Protein AF-A0A7X8RCC7-F1 (afdb_monomer)

Sequence (111 aa):
EMARKLNPVLRGWANYYRLANCRSIFAKLMGWIRRRLRMKQMREWKSYKQLHKALRRRGYKGEFRKISMTRWRNSTNTLANMALPNSWFDEIGLINLGTYKTGTLSFYYER

Foldseek 3Di:
DVLVVVQVVLVVVLVVQQLAPCLVVLQVVQVVVLLVVLLVVLVVCVFVVVLVVLLVVLVDDDDDDGDRSHDSVCSPPPSSCSSRPPVNCVVVPRDRSNPDRGNDDPPPDPD

Solvent-accessible surface area (backbone atoms only — not comparable to full-atom values): 6481 Å² total; per-residue (Å²): 109,70,38,72,65,46,38,61,55,53,51,53,51,48,68,68,52,21,54,42,82,40,52,71,57,30,42,54,48,48,55,52,49,52,37,53,51,44,38,51,54,34,46,74,47,67,41,45,68,49,54,52,50,44,28,43,75,72,68,54,80,84,90,74,85,85,55,68,35,78,51,72,76,44,33,75,30,68,69,42,39,70,50,54,38,74,65,53,43,53,74,63,60,42,74,64,59,58,77,56,82,46,49,54,71,95,77,77,70,86,126

pLDDT: mean 91.73, std 9.89, range [49.72, 97.94]

Radius of gyration: 17.46 Å; Cα contacts (8 Å, |Δi|>4): 100; chains: 1; bounding box: 38×24×59 Å

Nearest PDB structures (foldseek):
  7uin-assembly1_D  TM=8.255E-01  e=9.839E-03  Agathobacter rectalis

Secondary structure (DSSP, 8-state):
-HHHHHHHHHHHHHHHHTTS--HHHHHHHHHHHHHHHHHHHHHHH-SHHHHHHHHHHTT--S------SS-GGGGGSHHHHHHS-HHHHHHTT---GGGS--S--TT----

Mean predicted aligned error: 4.74 Å

Structure (mmCIF, N/CA/C/O backbone):
data_AF-A0A7X8RCC7-F1
#
_entry.id   AF-A0A7X8RCC7-F1
#
loop_
_atom_site.group_PDB
_atom_site.id
_atom_site.type_symbol
_atom_site.label_atom_id
_atom_site.label_alt_id
_atom_sit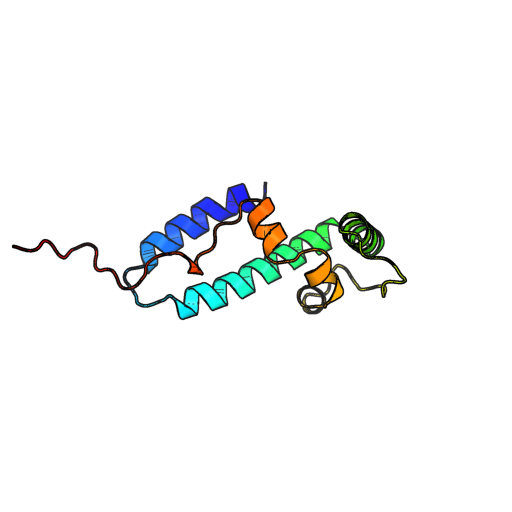e.label_comp_id
_atom_site.label_asym_id
_atom_site.label_entity_id
_atom_site.label_seq_id
_atom_site.pdbx_PDB_ins_code
_atom_site.Cartn_x
_atom_site.Cartn_y
_atom_site.Cartn_z
_atom_site.occupancy
_atom_site.B_iso_or_equiv
_atom_site.auth_seq_id
_atom_site.auth_comp_id
_atom_site.auth_asym_id
_atom_site.auth_atom_id
_atom_site.pdbx_PDB_model_num
ATOM 1 N N . GLU A 1 1 ? 10.837 -5.361 5.845 1.00 79.62 1 GLU A N 1
ATOM 2 C CA . GLU A 1 1 ? 11.145 -4.275 6.807 1.00 79.62 1 GLU A CA 1
ATOM 3 C C . GLU A 1 1 ? 10.032 -3.243 7.008 1.00 79.62 1 GLU A C 1
ATOM 5 O O . GLU A 1 1 ? 9.609 -3.033 8.136 1.00 79.62 1 GLU A O 1
ATOM 10 N N . MET A 1 2 ? 9.517 -2.602 5.953 1.00 87.31 2 MET A N 1
ATOM 11 C CA . MET A 1 2 ? 8.469 -1.574 6.090 1.00 87.31 2 MET A CA 1
ATOM 12 C C . MET A 1 2 ? 7.205 -2.066 6.819 1.00 87.31 2 MET A C 1
ATOM 14 O O . MET A 1 2 ? 6.783 -1.432 7.782 1.00 87.31 2 MET A O 1
ATOM 18 N N . ALA A 1 3 ? 6.623 -3.195 6.393 1.00 91.25 3 ALA A N 1
ATOM 19 C CA . ALA A 1 3 ? 5.442 -3.771 7.044 1.00 91.25 3 ALA A CA 1
ATOM 20 C C . ALA A 1 3 ? 5.725 -4.129 8.512 1.00 91.25 3 ALA A C 1
ATOM 22 O O . ALA A 1 3 ? 4.941 -3.793 9.389 1.00 91.25 3 ALA A O 1
ATOM 23 N N . ARG A 1 4 ? 6.907 -4.691 8.800 1.00 93.62 4 ARG A N 1
ATOM 24 C CA . ARG A 1 4 ? 7.354 -5.029 10.161 1.00 93.62 4 ARG A CA 1
ATOM 25 C C . ARG A 1 4 ? 7.325 -3.825 11.109 1.00 93.62 4 ARG A C 1
ATOM 27 O O . ARG A 1 4 ? 6.906 -3.972 12.249 1.00 93.62 4 ARG A O 1
ATOM 34 N N . LYS A 1 5 ? 7.730 -2.643 10.635 1.00 94.31 5 LYS A N 1
ATOM 35 C CA . LYS A 1 5 ? 7.686 -1.394 11.417 1.00 94.31 5 LYS A CA 1
ATOM 36 C C . LYS A 1 5 ? 6.279 -0.805 11.529 1.00 94.31 5 LYS A C 1
ATOM 38 O O . LYS A 1 5 ? 5.934 -0.243 12.561 1.00 94.31 5 LYS A O 1
ATOM 43 N N . LEU A 1 6 ? 5.470 -0.921 10.477 1.00 95.56 6 LEU A N 1
ATOM 44 C CA . LEU A 1 6 ? 4.135 -0.324 10.427 1.00 95.56 6 LEU A CA 1
ATOM 45 C C . LEU A 1 6 ? 3.088 -1.150 11.194 1.00 95.56 6 LEU A C 1
ATOM 47 O O . LEU A 1 6 ? 2.193 -0.587 11.819 1.00 95.56 6 LEU A O 1
ATOM 51 N N . ASN A 1 7 ? 3.209 -2.476 11.180 1.00 96.50 7 ASN A N 1
ATOM 52 C CA . ASN A 1 7 ? 2.232 -3.386 11.773 1.00 96.50 7 ASN A CA 1
ATOM 53 C C . ASN A 1 7 ? 1.978 -3.143 13.272 1.00 96.50 7 ASN A C 1
ATOM 55 O O . ASN A 1 7 ? 0.807 -3.108 13.643 1.00 96.50 7 ASN A O 1
ATOM 59 N N . PRO A 1 8 ? 2.992 -2.948 14.145 1.00 96.44 8 PRO A N 1
ATOM 60 C CA . PRO A 1 8 ? 2.749 -2.656 15.558 1.00 96.44 8 PRO A CA 1
ATOM 61 C C . PRO A 1 8 ? 1.924 -1.382 15.766 1.00 96.44 8 PRO A C 1
ATOM 63 O O . PRO A 1 8 ? 0.995 -1.383 16.569 1.00 96.44 8 PRO A O 1
ATOM 66 N N . VAL A 1 9 ? 2.203 -0.332 14.984 1.00 95.81 9 VAL A N 1
ATOM 67 C CA . VAL A 1 9 ? 1.469 0.942 15.041 1.00 95.81 9 VAL A CA 1
ATOM 68 C C . VAL A 1 9 ? 0.019 0.743 14.612 1.00 95.81 9 VAL A C 1
ATOM 70 O O . VAL A 1 9 ? -0.897 1.135 15.329 1.00 95.81 9 VAL A O 1
ATOM 73 N N . LEU A 1 10 ? -0.199 0.081 13.473 1.00 95.25 10 LEU A N 1
ATOM 74 C CA . LEU A 1 10 ? -1.543 -0.209 12.975 1.00 95.25 10 LEU A CA 1
ATOM 75 C C . LEU A 1 10 ? -2.334 -1.081 13.955 1.00 95.25 10 LEU A C 1
ATOM 77 O O . LEU A 1 10 ? -3.512 -0.826 14.174 1.00 95.25 10 LEU A O 1
ATOM 81 N N . ARG A 1 11 ? -1.691 -2.075 14.577 1.00 94.50 11 ARG A N 1
ATOM 82 C CA . ARG A 1 11 ? -2.326 -2.967 15.553 1.00 94.50 11 ARG A CA 1
ATOM 83 C C . ARG A 1 11 ? -2.738 -2.214 16.815 1.00 94.50 11 ARG A C 1
ATOM 85 O O . ARG A 1 11 ? -3.865 -2.386 17.268 1.00 94.50 11 ARG A O 1
ATOM 92 N N . GLY A 1 12 ? -1.851 -1.384 17.366 1.00 92.88 12 GLY A N 1
ATOM 93 C CA . GLY A 1 12 ? -2.155 -0.555 18.534 1.00 92.88 12 GLY A CA 1
ATOM 94 C C . GLY A 1 12 ? -3.293 0.423 18.250 1.00 92.88 12 GLY A C 1
ATOM 95 O O . GLY A 1 12 ? -4.264 0.479 19.000 1.00 92.88 12 GLY A O 1
ATOM 96 N N . TRP A 1 13 ? -3.224 1.112 17.109 1.00 93.31 13 TRP A N 1
ATOM 97 C CA . TRP A 1 13 ? -4.265 2.038 16.668 1.00 93.31 13 TRP A CA 1
ATOM 98 C C . TRP A 1 13 ? -5.617 1.333 16.476 1.00 93.31 13 TRP A C 1
ATOM 100 O O . TRP A 1 13 ? -6.628 1.792 17.001 1.00 93.31 13 TRP A O 1
ATOM 110 N N . ALA A 1 14 ? -5.639 0.173 15.812 1.00 92.25 14 ALA A N 1
ATOM 111 C CA . ALA A 1 14 ? -6.854 -0.625 15.648 1.00 92.25 14 ALA A CA 1
ATOM 112 C C . ALA A 1 14 ? -7.464 -1.017 16.997 1.00 92.25 14 ALA A C 1
ATOM 114 O O . ALA A 1 14 ? -8.660 -0.848 17.202 1.00 92.25 14 ALA A O 1
ATOM 115 N N . ASN A 1 15 ? -6.641 -1.513 17.924 1.00 90.06 15 ASN A N 1
ATOM 116 C CA . ASN A 1 15 ? -7.095 -1.955 19.240 1.00 90.06 15 ASN A CA 1
ATOM 117 C C . ASN A 1 15 ? -7.630 -0.810 20.103 1.00 90.06 15 ASN A C 1
ATOM 119 O O . ASN A 1 15 ? -8.553 -1.035 20.879 1.00 90.06 15 ASN A O 1
ATOM 123 N N . TYR A 1 16 ? -7.085 0.396 19.953 1.00 90.75 16 TYR A N 1
ATOM 124 C CA . TYR A 1 16 ? -7.579 1.581 20.646 1.00 90.75 16 TYR A CA 1
ATOM 125 C C . TYR A 1 16 ? -8.935 2.038 20.083 1.00 90.75 16 TYR A C 1
ATOM 127 O O . TYR A 1 16 ? -9.894 2.222 20.827 1.00 90.75 16 TYR A O 1
ATOM 135 N N . TYR A 1 17 ? -9.054 2.149 18.755 1.00 89.38 17 TYR A N 1
ATOM 136 C CA . TYR A 1 17 ? -10.257 2.686 18.106 1.00 89.38 17 TYR A CA 1
ATOM 137 C C . TYR A 1 17 ? -11.364 1.654 17.838 1.00 89.38 17 TYR A C 1
ATOM 139 O O . TYR A 1 17 ? -12.456 2.042 17.416 1.00 89.38 17 TYR A O 1
ATOM 147 N N . ARG A 1 18 ? -11.140 0.354 18.091 1.00 86.12 18 ARG A N 1
ATOM 148 C CA . ARG A 1 18 ? -12.137 -0.705 17.826 1.00 86.12 18 ARG A CA 1
ATOM 149 C C . ARG A 1 18 ? -13.431 -0.572 18.630 1.00 86.12 18 ARG A C 1
ATOM 151 O O . ARG A 1 18 ? -14.411 -1.206 18.261 1.00 86.12 18 ARG A O 1
ATOM 158 N N . LEU A 1 19 ? -13.449 0.206 19.715 1.00 86.44 19 LEU A N 1
ATOM 159 C CA . LEU A 1 19 ? -14.673 0.467 20.483 1.00 86.44 19 LEU A CA 1
ATOM 160 C C . LEU A 1 19 ? -15.727 1.192 19.632 1.00 86.44 19 LEU A C 1
ATOM 162 O O . LEU A 1 19 ? -16.917 0.924 19.758 1.00 86.44 19 LEU A O 1
ATOM 166 N N . ALA A 1 20 ? -15.296 2.070 18.723 1.00 86.44 20 ALA A N 1
ATOM 167 C CA . ALA A 1 20 ? -16.188 2.748 17.792 1.00 86.44 20 ALA A CA 1
ATOM 168 C C . ALA A 1 20 ? -16.628 1.806 16.657 1.00 86.44 20 ALA A C 1
ATOM 170 O O . ALA A 1 20 ? -15.879 0.916 16.252 1.00 86.44 20 ALA A O 1
ATOM 171 N N . ASN A 1 21 ? -17.808 2.033 16.070 1.00 83.75 21 ASN A N 1
ATOM 172 C CA . ASN A 1 21 ? -18.231 1.343 14.846 1.00 83.75 21 ASN A CA 1
ATOM 173 C C . ASN A 1 21 ? -17.498 1.917 13.613 1.00 83.75 21 ASN A C 1
ATOM 175 O O . ASN A 1 21 ? -18.056 2.665 12.812 1.00 83.75 21 ASN A O 1
ATOM 179 N N . CYS A 1 22 ? -16.205 1.611 13.488 1.00 86.94 22 CYS A N 1
ATOM 180 C CA . CYS A 1 22 ? -15.282 2.253 12.548 1.00 86.94 22 CYS A CA 1
ATOM 181 C C . CYS A 1 22 ? -14.858 1.362 11.364 1.00 86.94 22 CYS A C 1
ATOM 183 O O . CYS A 1 22 ? -13.914 1.695 10.644 1.00 86.94 22 CYS A O 1
ATOM 185 N N . ARG A 1 23 ? -15.574 0.261 11.090 1.00 89.38 23 ARG A N 1
ATOM 186 C CA . ARG A 1 23 ? -15.237 -0.693 10.013 1.00 89.38 23 ARG A CA 1
ATOM 187 C C . ARG A 1 23 ? -15.070 -0.040 8.635 1.00 89.38 23 ARG A C 1
ATOM 189 O O . ARG A 1 23 ? -14.109 -0.329 7.921 1.00 89.38 23 ARG A O 1
ATOM 196 N N . SER A 1 24 ? -15.980 0.859 8.254 1.00 91.44 24 SER A N 1
ATOM 197 C CA . SER A 1 24 ? -15.920 1.560 6.960 1.00 91.44 24 SER A CA 1
ATOM 198 C C . SER A 1 24 ? -14.725 2.519 6.878 1.00 91.44 24 SER A C 1
ATOM 200 O O . SER A 1 24 ? -14.075 2.625 5.835 1.00 91.44 24 SER A O 1
ATOM 202 N N . ILE A 1 25 ? -14.387 3.168 7.995 1.00 92.44 25 ILE A N 1
ATOM 203 C CA . ILE A 1 25 ? -13.221 4.047 8.127 1.00 92.44 25 ILE A CA 1
ATOM 204 C C . ILE A 1 25 ? -11.939 3.222 7.995 1.00 92.44 25 ILE A C 1
ATOM 206 O O . ILE A 1 25 ? -11.049 3.601 7.235 1.00 92.44 25 ILE A O 1
ATOM 210 N N . PHE A 1 26 ? -11.864 2.060 8.647 1.00 93.62 26 PHE A N 1
ATOM 211 C CA . PHE A 1 26 ? -10.717 1.153 8.562 1.00 93.62 26 PHE A CA 1
ATOM 212 C C . PHE A 1 26 ? -10.492 0.657 7.131 1.00 93.62 26 PHE A C 1
ATOM 214 O O . PHE A 1 26 ? -9.355 0.639 6.659 1.00 93.62 26 PHE A O 1
ATOM 221 N N . ALA A 1 27 ? -11.559 0.328 6.399 1.00 93.50 27 ALA A N 1
ATOM 222 C CA . ALA A 1 27 ? -11.461 -0.065 4.995 1.00 93.50 27 ALA A CA 1
ATOM 223 C C . ALA A 1 27 ? -10.908 1.069 4.106 1.00 93.50 27 ALA A C 1
ATOM 225 O O . ALA A 1 27 ? -9.973 0.849 3.328 1.00 93.50 27 ALA A O 1
ATOM 226 N N . LYS A 1 28 ? -11.430 2.296 4.256 1.00 95.12 28 LYS A N 1
ATOM 227 C CA . LYS A 1 28 ? -10.939 3.483 3.529 1.00 95.12 28 LYS A CA 1
ATOM 228 C C . LYS A 1 28 ? -9.475 3.776 3.863 1.00 95.12 28 LYS A C 1
ATOM 230 O O . LYS A 1 28 ? -8.662 3.990 2.960 1.00 95.12 28 LYS A O 1
ATOM 235 N N . LEU A 1 29 ? -9.125 3.719 5.147 1.00 95.12 29 LEU A N 1
ATOM 236 C CA . LEU A 1 29 ? -7.766 3.931 5.630 1.00 95.12 29 LEU A CA 1
ATOM 237 C C . LEU A 1 29 ? -6.804 2.880 5.072 1.00 95.12 29 LEU A C 1
ATOM 239 O O . LEU A 1 29 ? -5.732 3.236 4.592 1.00 95.12 29 LEU A O 1
ATOM 243 N N . MET A 1 30 ? -7.194 1.605 5.032 1.00 96.00 30 MET A N 1
ATOM 244 C CA . MET A 1 30 ? -6.384 0.552 4.412 1.00 96.00 30 MET A CA 1
ATOM 245 C C . MET A 1 30 ? -6.143 0.791 2.924 1.00 96.00 30 MET A C 1
ATOM 247 O O . MET A 1 30 ? -5.029 0.572 2.441 1.00 96.00 30 MET A O 1
ATOM 251 N N . GLY A 1 31 ? -7.149 1.273 2.189 1.00 96.25 31 GLY A N 1
ATOM 252 C CA . GLY A 1 31 ? -6.977 1.691 0.796 1.00 96.25 31 GLY A CA 1
ATOM 253 C C . GLY A 1 31 ? -5.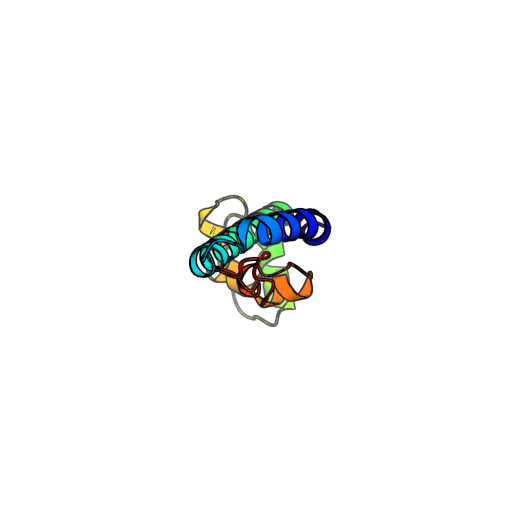918 2.789 0.653 1.00 96.25 31 GLY A C 1
ATOM 254 O O . GLY A 1 31 ? -5.016 2.689 -0.187 1.00 96.25 31 GLY A O 1
ATOM 255 N N . TRP A 1 32 ? -5.975 3.801 1.521 1.00 96.44 32 TRP A N 1
ATOM 256 C CA . TRP A 1 32 ? -4.998 4.888 1.547 1.00 96.44 32 TRP A CA 1
ATOM 257 C C . TRP A 1 32 ? -3.591 4.414 1.946 1.00 96.44 32 TRP A C 1
ATOM 259 O O . TRP A 1 32 ? -2.618 4.761 1.272 1.00 96.44 32 TRP A O 1
ATOM 269 N N . ILE A 1 33 ? -3.470 3.564 2.973 1.00 96.69 33 ILE A N 1
ATOM 270 C CA . ILE A 1 33 ? -2.196 2.983 3.419 1.00 96.69 33 ILE A CA 1
ATOM 271 C C . ILE A 1 33 ? -1.552 2.209 2.272 1.00 96.69 33 ILE A C 1
ATOM 273 O O . ILE A 1 33 ? -0.418 2.508 1.904 1.00 96.69 33 ILE A O 1
ATOM 277 N N . ARG A 1 34 ? -2.272 1.274 1.634 1.00 96.81 34 ARG A N 1
ATOM 278 C CA . ARG A 1 34 ? -1.734 0.502 0.499 1.00 96.81 34 ARG A CA 1
ATOM 279 C C . ARG A 1 34 ? -1.245 1.424 -0.615 1.00 96.81 34 ARG A C 1
ATOM 281 O O . ARG A 1 34 ? -0.129 1.252 -1.101 1.00 96.81 34 ARG A O 1
ATOM 288 N N . ARG A 1 35 ? -2.009 2.467 -0.961 1.00 96.94 35 ARG A N 1
ATOM 289 C CA . ARG A 1 35 ? -1.581 3.485 -1.936 1.00 96.94 35 ARG A CA 1
ATOM 290 C C . ARG A 1 35 ? -0.286 4.186 -1.507 1.00 96.94 35 ARG A C 1
ATOM 292 O O . ARG A 1 35 ? 0.622 4.354 -2.325 1.00 96.94 35 ARG A O 1
ATOM 299 N N . ARG A 1 36 ? -0.163 4.566 -0.230 1.00 97.00 36 ARG A N 1
ATOM 300 C CA . ARG A 1 36 ? 1.039 5.218 0.316 1.00 97.00 36 ARG A CA 1
ATOM 301 C C . ARG A 1 36 ? 2.265 4.322 0.228 1.00 97.00 36 ARG A C 1
ATOM 303 O O . ARG A 1 36 ? 3.330 4.792 -0.181 1.00 97.00 36 ARG A O 1
ATOM 310 N N . LEU A 1 37 ? 2.093 3.045 0.547 1.00 96.56 37 LEU A N 1
ATOM 311 C CA . LEU A 1 37 ? 3.142 2.036 0.469 1.00 96.56 37 LEU A CA 1
ATOM 312 C C . LEU A 1 37 ? 3.547 1.749 -0.985 1.00 96.56 37 LEU A C 1
ATOM 314 O O . LEU A 1 37 ? 4.745 1.709 -1.257 1.00 96.56 37 LEU A O 1
ATOM 318 N N . ARG A 1 38 ? 2.597 1.672 -1.938 1.00 96.75 38 ARG A N 1
ATOM 319 C CA . ARG A 1 38 ? 2.924 1.601 -3.381 1.00 96.75 38 ARG A CA 1
ATOM 320 C C . ARG A 1 38 ? 3.827 2.753 -3.785 1.00 96.75 38 ARG A C 1
ATOM 322 O O . ARG A 1 38 ? 4.856 2.544 -4.413 1.00 96.75 38 ARG A O 1
ATOM 329 N N . MET A 1 39 ? 3.479 3.969 -3.375 1.00 96.88 39 MET A N 1
ATOM 330 C CA . MET A 1 39 ? 4.277 5.145 -3.710 1.00 96.88 39 MET A CA 1
ATOM 331 C C . MET A 1 39 ? 5.682 5.107 -3.109 1.00 96.88 39 MET A C 1
ATOM 333 O O . MET A 1 39 ? 6.633 5.540 -3.757 1.00 96.88 39 MET A O 1
ATOM 337 N N . LYS A 1 40 ? 5.833 4.601 -1.880 1.00 95.94 40 LYS A N 1
ATOM 338 C CA . LYS A 1 40 ? 7.159 4.400 -1.286 1.00 95.94 40 LYS A CA 1
ATOM 339 C C . LYS A 1 40 ? 7.970 3.392 -2.105 1.00 95.94 40 LYS A C 1
ATOM 341 O O . LYS A 1 40 ? 9.095 3.703 -2.478 1.00 95.94 40 LYS A O 1
ATOM 346 N N . GLN A 1 41 ? 7.377 2.247 -2.448 1.00 96.06 41 GLN A N 1
ATOM 347 C CA . GLN A 1 41 ? 8.030 1.206 -3.248 1.00 96.06 41 GLN A CA 1
ATOM 348 C C . GLN A 1 41 ? 8.438 1.718 -4.635 1.00 96.06 41 GLN A C 1
ATOM 350 O O . GLN A 1 41 ? 9.547 1.460 -5.098 1.00 96.06 41 GLN A O 1
ATOM 355 N N . MET A 1 42 ? 7.571 2.500 -5.284 1.00 96.69 42 MET A N 1
ATOM 356 C CA . MET A 1 42 ? 7.881 3.137 -6.564 1.00 96.69 42 MET A CA 1
ATOM 357 C C . MET A 1 42 ? 9.081 4.080 -6.446 1.00 96.69 42 MET A C 1
ATOM 359 O O . MET A 1 42 ? 9.967 4.050 -7.294 1.00 96.69 42 MET A O 1
ATOM 363 N N . ARG A 1 43 ? 9.170 4.876 -5.374 1.00 96.31 43 ARG A N 1
ATOM 364 C CA . ARG A 1 43 ? 10.330 5.751 -5.142 1.00 96.31 43 ARG A CA 1
ATOM 365 C C . ARG A 1 43 ? 11.625 4.966 -4.942 1.00 96.31 43 ARG A C 1
ATOM 367 O O . ARG A 1 43 ? 12.653 5.375 -5.473 1.00 96.31 43 ARG A O 1
ATOM 374 N N . GLU A 1 44 ? 11.576 3.832 -4.249 1.00 96.00 44 GLU A N 1
ATOM 375 C CA . GLU A 1 44 ? 12.735 2.940 -4.084 1.00 96.00 44 GLU A CA 1
ATOM 376 C C . GLU A 1 44 ? 13.211 2.332 -5.402 1.00 96.00 44 GLU A C 1
ATOM 378 O O . GLU A 1 44 ? 14.406 2.122 -5.595 1.00 96.00 44 GLU A O 1
ATOM 383 N N . TRP A 1 45 ? 12.290 2.080 -6.331 1.00 96.44 45 TRP A N 1
ATOM 384 C CA . TRP A 1 45 ? 12.619 1.579 -7.661 1.00 96.44 45 TRP A CA 1
ATOM 385 C C . TRP A 1 45 ? 13.378 2.581 -8.525 1.00 96.44 45 TRP A C 1
ATOM 387 O O . TRP A 1 45 ? 14.072 2.152 -9.447 1.00 96.44 45 TRP A O 1
ATOM 397 N N . LYS A 1 46 ? 13.283 3.885 -8.222 1.00 93.25 46 LYS A N 1
ATOM 398 C CA . LYS A 1 46 ? 13.961 5.026 -8.876 1.00 93.25 46 LYS A CA 1
ATOM 399 C C . LYS A 1 46 ? 13.637 5.225 -10.367 1.00 93.25 46 LYS A C 1
ATOM 401 O O . LYS A 1 46 ? 13.558 6.358 -10.826 1.00 93.25 46 LYS A O 1
ATOM 406 N N . SER A 1 47 ? 13.399 4.158 -11.128 1.00 96.31 47 SER A N 1
ATOM 407 C CA . SER A 1 47 ? 13.175 4.150 -12.572 1.00 96.31 47 SER A CA 1
ATOM 408 C C . SER A 1 47 ? 12.049 3.193 -12.973 1.00 96.31 47 SER A C 1
ATOM 410 O O . SER A 1 47 ? 11.830 2.156 -12.345 1.00 96.31 47 SER A O 1
ATOM 412 N N . TYR A 1 48 ? 11.375 3.513 -14.083 1.00 96.69 48 TYR A N 1
ATOM 413 C CA . TYR A 1 48 ? 10.324 2.685 -14.686 1.00 96.69 48 TYR A CA 1
ATOM 414 C C . TYR A 1 48 ? 10.804 1.268 -15.039 1.00 96.69 48 TYR A C 1
ATOM 416 O O . TYR A 1 48 ? 10.000 0.340 -15.060 1.00 96.69 48 TYR A O 1
ATOM 424 N N . LYS A 1 49 ? 12.111 1.080 -15.272 1.00 97.38 49 LYS A N 1
ATOM 425 C CA . LYS A 1 49 ? 12.692 -0.229 -15.605 1.00 97.38 49 LYS A CA 1
ATOM 426 C C . LYS A 1 49 ? 12.432 -1.266 -14.506 1.00 97.38 49 LYS A C 1
ATOM 428 O O . LYS A 1 49 ? 12.120 -2.413 -14.808 1.00 97.38 49 LYS A O 1
ATOM 433 N N . GLN A 1 50 ? 12.508 -0.864 -13.235 1.00 97.94 50 GLN A N 1
ATOM 434 C CA . GLN A 1 50 ? 12.248 -1.770 -12.111 1.00 97.94 50 GLN A CA 1
ATOM 435 C C . GLN A 1 50 ? 10.760 -2.111 -11.978 1.00 97.94 50 GLN A C 1
ATOM 437 O O . GLN A 1 50 ? 10.430 -3.263 -11.710 1.00 97.94 50 GLN A O 1
ATOM 442 N N . LEU A 1 51 ? 9.862 -1.157 -12.254 1.00 97.50 51 LEU A N 1
ATOM 443 C CA . LEU A 1 51 ? 8.426 -1.437 -12.358 1.00 97.50 51 LEU A CA 1
ATOM 444 C C . LEU A 1 51 ? 8.159 -2.487 -13.447 1.00 97.50 51 LEU A C 1
ATOM 446 O O . LEU A 1 51 ? 7.460 -3.466 -13.205 1.00 97.50 51 LEU A O 1
ATOM 450 N N . HIS A 1 52 ? 8.735 -2.308 -14.637 1.00 97.75 52 HIS A N 1
ATOM 451 C CA . HIS A 1 52 ? 8.580 -3.259 -15.743 1.00 97.75 52 HIS A CA 1
ATOM 452 C C . HIS A 1 52 ? 9.152 -4.635 -15.388 1.00 97.75 52 HIS A C 1
ATOM 454 O O . HIS A 1 52 ? 8.522 -5.652 -15.669 1.00 97.75 52 HIS A O 1
ATOM 460 N N . LYS A 1 53 ? 10.296 -4.682 -14.694 1.00 97.62 53 LYS A N 1
ATOM 461 C CA . LYS A 1 53 ? 10.868 -5.927 -14.164 1.00 97.62 53 LYS A CA 1
ATOM 462 C C . LYS A 1 53 ? 9.925 -6.609 -13.168 1.00 97.62 53 LYS A C 1
ATOM 464 O O . LYS A 1 53 ? 9.752 -7.822 -13.242 1.00 97.62 53 LYS A O 1
ATOM 469 N N . ALA A 1 54 ? 9.298 -5.856 -12.263 1.00 97.06 54 ALA A N 1
ATOM 470 C CA . ALA A 1 54 ? 8.320 -6.386 -11.313 1.00 97.06 54 ALA A CA 1
ATOM 471 C C . ALA A 1 54 ? 7.069 -6.940 -12.019 1.00 97.06 54 ALA A C 1
ATOM 473 O O . ALA A 1 54 ? 6.605 -8.023 -11.671 1.00 97.06 54 ALA A O 1
ATOM 474 N N . LEU A 1 55 ? 6.573 -6.252 -13.054 1.00 97.75 55 LEU A N 1
ATOM 475 C CA . LEU A 1 55 ? 5.476 -6.743 -13.895 1.00 97.75 55 LEU A CA 1
ATOM 476 C C . LEU A 1 55 ? 5.840 -8.058 -14.591 1.00 97.75 55 LEU A C 1
ATOM 478 O O . LEU A 1 55 ? 5.068 -9.011 -14.543 1.00 97.75 55 LEU A O 1
ATOM 482 N N . ARG A 1 56 ? 7.040 -8.153 -15.171 1.00 97.44 56 ARG A N 1
ATOM 483 C CA . ARG A 1 56 ? 7.487 -9.394 -15.819 1.00 97.44 56 ARG A CA 1
ATOM 484 C C . ARG A 1 56 ? 7.665 -10.547 -14.836 1.00 97.44 56 ARG A C 1
ATOM 486 O O . ARG A 1 56 ? 7.281 -11.665 -15.152 1.00 97.44 56 ARG A O 1
ATOM 493 N N . ARG A 1 57 ? 8.172 -10.283 -13.627 1.00 96.19 57 ARG A N 1
ATOM 494 C CA . ARG A 1 57 ? 8.256 -11.289 -12.547 1.00 96.19 57 ARG A CA 1
ATOM 495 C C . ARG A 1 57 ? 6.890 -11.840 -12.138 1.00 96.19 57 ARG A C 1
ATOM 497 O O . ARG A 1 57 ? 6.806 -12.974 -11.697 1.00 96.19 57 ARG A O 1
ATOM 504 N N . ARG A 1 58 ? 5.835 -11.043 -12.300 1.00 95.12 58 ARG A N 1
ATOM 505 C CA . ARG A 1 58 ? 4.437 -11.441 -12.085 1.00 95.12 58 ARG A CA 1
ATOM 506 C C . ARG A 1 58 ? 3.813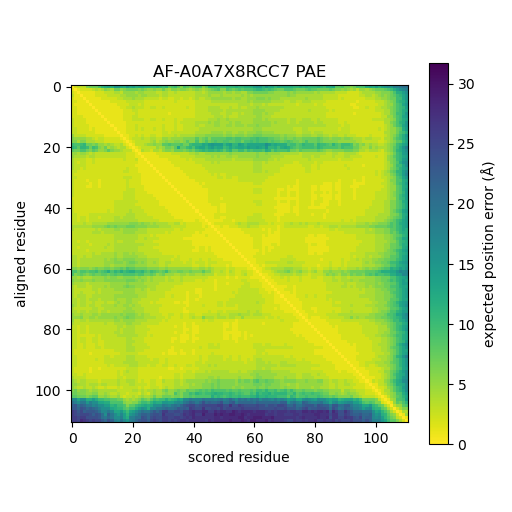 -12.174 -13.275 1.00 95.12 58 ARG A C 1
ATOM 508 O O . ARG A 1 58 ? 2.640 -12.512 -13.210 1.00 95.12 58 ARG A O 1
ATOM 515 N N . GLY A 1 59 ? 4.561 -12.387 -14.357 1.00 96.56 59 GLY A N 1
ATOM 516 C CA . GLY A 1 59 ? 4.087 -13.079 -15.555 1.00 96.56 59 GLY A CA 1
ATOM 517 C C . GLY A 1 59 ? 3.440 -12.178 -16.609 1.00 96.56 59 GLY A C 1
ATOM 518 O O . GLY A 1 59 ? 3.053 -12.677 -17.663 1.00 96.56 59 GLY A O 1
ATOM 519 N N . TYR A 1 60 ? 3.356 -10.860 -16.390 1.00 97.00 60 TYR A N 1
ATOM 520 C CA . TYR A 1 60 ? 2.810 -9.951 -17.400 1.00 97.00 60 TYR A CA 1
ATOM 521 C C . TYR A 1 60 ? 3.778 -9.796 -18.581 1.00 97.00 60 TYR A C 1
ATOM 523 O O . TYR A 1 60 ? 4.979 -9.566 -18.402 1.00 97.00 60 TYR A O 1
ATOM 531 N N . LYS A 1 61 ? 3.234 -9.883 -19.798 1.00 95.19 61 LYS A N 1
ATOM 532 C CA . LYS A 1 61 ? 3.962 -9.774 -21.071 1.00 95.19 61 LYS A CA 1
ATOM 533 C C . LYS A 1 61 ? 3.488 -8.546 -21.860 1.00 95.19 61 LYS A C 1
ATOM 535 O O . LYS A 1 61 ? 2.430 -7.997 -21.570 1.00 95.19 61 LYS A O 1
ATOM 540 N N . GLY A 1 62 ? 4.279 -8.133 -22.849 1.00 93.44 62 GLY A N 1
ATOM 541 C CA . GLY A 1 62 ? 3.984 -6.995 -23.726 1.00 93.44 62 GLY A CA 1
ATOM 542 C C . GLY A 1 62 ? 4.770 -5.724 -23.396 1.00 93.44 62 GLY A C 1
ATOM 543 O O . GLY A 1 62 ? 5.703 -5.728 -22.581 1.00 93.44 62 GLY A O 1
ATOM 544 N N . GLU A 1 63 ? 4.401 -4.639 -24.074 1.00 94.25 63 GLU A N 1
ATOM 545 C CA . GLU A 1 63 ? 4.974 -3.315 -23.852 1.00 94.25 63 GLU A CA 1
ATOM 546 C C . GLU A 1 63 ? 4.251 -2.579 -22.725 1.00 94.25 63 GLU A C 1
ATOM 548 O O . GLU A 1 63 ? 3.025 -2.473 -22.688 1.00 94.25 63 GLU A O 1
ATOM 553 N N . PHE A 1 64 ? 5.026 -2.023 -21.797 1.00 96.50 64 PHE A N 1
ATOM 554 C CA . PHE A 1 64 ? 4.492 -1.247 -20.687 1.00 96.50 64 PHE A CA 1
ATOM 555 C C . PHE A 1 64 ? 4.831 0.228 -20.867 1.00 96.50 64 PHE A C 1
ATOM 557 O O . PHE A 1 64 ? 5.981 0.600 -21.118 1.00 96.50 64 PHE A O 1
ATOM 564 N N . ARG A 1 65 ? 3.846 1.101 -20.640 1.00 96.38 65 ARG A N 1
ATOM 565 C CA . ARG A 1 65 ? 4.068 2.551 -20.669 1.00 96.38 65 ARG A CA 1
ATOM 566 C C . ARG A 1 65 ? 5.120 2.955 -19.631 1.00 96.38 65 ARG A C 1
ATOM 568 O O . ARG A 1 65 ? 5.143 2.459 -18.500 1.00 96.38 65 ARG A O 1
ATOM 575 N N . LYS A 1 66 ? 5.989 3.895 -20.006 1.00 96.75 66 LYS A N 1
ATOM 576 C CA . LYS A 1 66 ? 6.947 4.517 -19.085 1.00 96.75 66 LYS A CA 1
ATOM 577 C C . LYS A 1 66 ? 6.196 5.526 -18.220 1.00 96.75 66 LYS A C 1
ATOM 579 O O . LYS A 1 66 ? 5.589 6.460 -18.736 1.00 96.75 66 LYS A O 1
ATOM 584 N N . ILE A 1 67 ? 6.230 5.339 -16.903 1.00 96.31 67 ILE A N 1
ATOM 585 C CA . ILE A 1 67 ? 5.595 6.252 -15.945 1.00 96.31 67 ILE A CA 1
ATOM 586 C C . ILE A 1 67 ? 6.619 6.745 -14.923 1.00 96.31 67 ILE A C 1
ATOM 588 O O . ILE A 1 67 ? 7.558 6.035 -14.568 1.00 96.31 67 ILE A O 1
ATOM 592 N N . SER A 1 68 ? 6.432 7.971 -14.433 1.00 96.06 68 SER A N 1
ATOM 593 C CA . SER A 1 68 ? 7.272 8.533 -13.370 1.00 96.06 68 SER A CA 1
ATOM 594 C C . SER A 1 68 ? 7.097 7.757 -12.060 1.00 96.06 68 SER A C 1
ATOM 596 O O . SER A 1 68 ? 5.972 7.499 -11.629 1.00 96.06 68 SER A O 1
ATOM 598 N N . MET A 1 69 ? 8.212 7.437 -11.404 1.00 96.94 69 MET A N 1
ATOM 599 C CA . MET A 1 69 ? 8.243 6.759 -10.105 1.00 96.94 69 MET A CA 1
ATOM 600 C C . MET A 1 69 ? 8.023 7.698 -8.908 1.00 96.94 69 MET A C 1
ATOM 602 O O . MET A 1 69 ? 7.931 7.234 -7.776 1.00 96.94 69 MET A O 1
ATOM 606 N N . THR A 1 70 ? 7.939 9.016 -9.124 1.00 96.19 70 THR A N 1
ATOM 607 C CA . THR A 1 70 ? 7.898 10.020 -8.044 1.00 96.19 70 THR A CA 1
ATOM 608 C C . THR A 1 70 ? 6.542 10.711 -7.887 1.00 96.19 70 THR A C 1
ATOM 610 O O . THR A 1 70 ? 6.223 11.173 -6.786 1.00 96.19 70 THR A O 1
ATOM 613 N N . ARG A 1 71 ? 5.715 10.756 -8.943 1.00 96.25 71 ARG A N 1
ATOM 614 C CA . ARG A 1 71 ? 4.389 11.399 -8.916 1.00 96.25 71 ARG A CA 1
ATOM 615 C C . ARG A 1 71 ? 3.367 10.568 -8.135 1.00 96.25 71 ARG A C 1
ATOM 617 O O . ARG A 1 71 ? 3.044 9.454 -8.536 1.00 96.25 71 ARG A O 1
ATOM 624 N N . TRP A 1 72 ? 2.758 11.165 -7.105 1.00 95.44 72 TRP A N 1
ATOM 625 C CA . TRP A 1 72 ? 1.734 10.530 -6.259 1.00 95.44 72 TRP A CA 1
ATOM 626 C C . TRP A 1 72 ? 0.577 9.910 -7.054 1.00 95.44 72 TRP A C 1
ATOM 628 O O . TRP A 1 72 ? 0.153 8.796 -6.749 1.00 95.44 72 TRP A O 1
ATOM 638 N N . ARG A 1 73 ? 0.098 10.577 -8.115 1.00 95.62 73 ARG A N 1
ATOM 639 C CA . ARG A 1 73 ? -0.993 10.063 -8.966 1.00 95.62 73 ARG A CA 1
ATOM 640 C C . ARG A 1 73 ? -0.688 8.700 -9.599 1.00 95.62 73 ARG A C 1
ATOM 642 O O . ARG A 1 73 ? -1.607 7.960 -9.917 1.00 95.62 73 ARG A O 1
ATOM 649 N N . ASN A 1 74 ? 0.589 8.355 -9.778 1.00 96.12 74 ASN A N 1
ATOM 650 C CA . ASN A 1 74 ? 0.969 7.101 -10.420 1.00 96.12 74 ASN A CA 1
ATOM 651 C C . ASN A 1 74 ? 0.857 5.893 -9.474 1.00 96.12 74 ASN A C 1
ATOM 653 O O . ASN A 1 74 ? 0.792 4.773 -9.964 1.00 96.12 74 ASN A O 1
ATOM 657 N N . SER A 1 75 ? 0.740 6.096 -8.153 1.00 94.75 75 SER A N 1
ATOM 658 C CA . SER A 1 75 ? 0.457 5.005 -7.194 1.00 94.75 75 SER A CA 1
ATOM 659 C C . SER A 1 75 ? -0.907 4.343 -7.380 1.00 94.75 75 SER A C 1
ATOM 661 O O . SER A 1 75 ? -1.117 3.240 -6.884 1.00 94.75 75 SER A O 1
ATOM 663 N N . THR A 1 76 ? -1.831 5.014 -8.068 1.00 94.44 76 THR A N 1
ATOM 664 C CA . THR A 1 76 ? -3.162 4.498 -8.418 1.00 94.44 76 THR A CA 1
ATOM 665 C C . THR A 1 76 ? -3.263 4.080 -9.879 1.00 94.44 76 THR A C 1
ATOM 667 O O . THR A 1 76 ? -4.340 3.702 -10.323 1.00 94.44 76 THR A O 1
ATOM 670 N N . ASN A 1 77 ? -2.169 4.158 -10.641 1.00 95.06 77 ASN A N 1
ATOM 671 C CA . ASN A 1 77 ? -2.151 3.725 -12.032 1.00 95.06 77 ASN A CA 1
ATOM 672 C C . ASN A 1 77 ? -2.289 2.196 -12.121 1.00 95.06 77 ASN A C 1
ATOM 674 O O . ASN A 1 77 ? -1.741 1.471 -11.288 1.00 95.06 77 ASN A O 1
ATOM 678 N N . THR A 1 78 ? -2.955 1.712 -13.168 1.00 96.06 78 THR A N 1
ATOM 679 C CA . THR A 1 78 ? -3.116 0.287 -13.481 1.00 96.06 78 THR A CA 1
ATOM 680 C C . THR A 1 78 ? -1.794 -0.476 -13.429 1.00 96.06 78 THR A C 1
ATOM 682 O O . THR A 1 78 ? -1.722 -1.497 -12.756 1.00 96.06 78 THR A O 1
ATOM 685 N N . LEU A 1 79 ? -0.711 0.052 -14.016 1.00 96.69 79 LEU A N 1
ATOM 686 C CA . LEU A 1 79 ? 0.600 -0.614 -13.998 1.00 96.69 79 LEU A CA 1
ATOM 687 C C . LEU A 1 79 ? 1.153 -0.785 -12.577 1.00 96.69 79 LEU A C 1
ATOM 689 O O . LEU A 1 79 ? 1.728 -1.821 -12.255 1.00 96.69 79 LEU A O 1
ATOM 693 N N . ALA A 1 80 ? 0.965 0.214 -11.711 1.00 96.62 80 ALA A N 1
ATOM 694 C CA . ALA A 1 80 ? 1.391 0.130 -10.317 1.00 96.62 80 ALA A CA 1
ATOM 695 C C . ALA A 1 80 ? 0.532 -0.868 -9.529 1.00 96.62 80 ALA A C 1
ATOM 697 O O . ALA A 1 80 ? 1.069 -1.622 -8.724 1.00 96.62 80 ALA A O 1
ATOM 698 N N . ASN A 1 81 ? -0.778 -0.921 -9.786 1.00 96.62 81 ASN A N 1
ATOM 699 C CA . ASN A 1 81 ? -1.677 -1.888 -9.153 1.00 96.62 81 ASN A CA 1
ATOM 700 C C . ASN A 1 81 ? -1.412 -3.327 -9.626 1.00 96.62 81 ASN A C 1
ATOM 702 O O . ASN A 1 81 ? -1.475 -4.241 -8.815 1.00 96.62 81 ASN A O 1
ATOM 706 N N . MET A 1 82 ? -1.055 -3.537 -10.895 1.00 97.00 82 MET A N 1
ATOM 707 C CA . MET A 1 82 ? -0.646 -4.848 -11.423 1.00 97.00 82 MET A CA 1
ATOM 708 C C . MET A 1 82 ? 0.704 -5.297 -10.843 1.00 97.00 82 MET A C 1
ATOM 710 O O . MET A 1 82 ? 0.896 -6.464 -10.492 1.00 97.00 82 MET A O 1
ATOM 714 N N . ALA A 1 83 ? 1.651 -4.363 -10.711 1.00 96.88 83 ALA A N 1
ATOM 715 C CA . ALA A 1 83 ? 2.967 -4.634 -10.139 1.00 96.88 83 ALA A CA 1
ATOM 716 C C . ALA A 1 83 ? 2.949 -4.771 -8.611 1.00 96.88 83 ALA A C 1
ATOM 718 O O . ALA A 1 83 ? 3.820 -5.434 -8.054 1.00 96.88 83 ALA A O 1
ATOM 719 N N . LEU A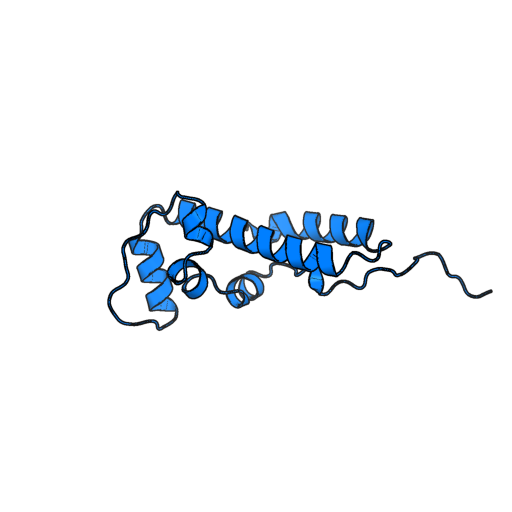 1 84 ? 1.979 -4.171 -7.920 1.00 96.69 84 LEU A N 1
ATOM 720 C CA . LEU A 1 84 ? 1.810 -4.194 -6.460 1.00 96.69 84 LEU A CA 1
ATOM 721 C C . LEU A 1 84 ? 0.311 -4.365 -6.103 1.00 96.69 84 LEU A C 1
ATOM 723 O O . LEU A 1 84 ? -0.318 -3.431 -5.585 1.00 96.69 84 LEU A O 1
ATOM 727 N N . PRO A 1 85 ? -0.293 -5.529 -6.406 1.00 96.81 85 PRO A N 1
ATOM 728 C CA . PRO A 1 85 ? -1.679 -5.853 -6.112 1.00 96.81 85 PRO A CA 1
ATOM 729 C C . PRO A 1 85 ? -1.879 -5.966 -4.606 1.00 96.81 85 PRO A C 1
ATOM 731 O O . PRO A 1 85 ? -0.926 -5.962 -3.828 1.00 96.81 85 PRO A O 1
ATOM 734 N N . ASN A 1 86 ? -3.135 -6.067 -4.181 1.00 95.69 86 ASN A N 1
ATOM 735 C CA . ASN A 1 86 ? -3.439 -6.225 -2.762 1.00 95.69 86 ASN A CA 1
ATOM 736 C C . ASN A 1 86 ? -2.793 -7.492 -2.175 1.00 95.69 86 ASN A C 1
ATOM 738 O O . ASN A 1 86 ? -2.231 -7.391 -1.092 1.00 95.69 86 ASN A O 1
ATOM 742 N N . SER A 1 87 ? -2.730 -8.588 -2.943 1.00 95.69 87 SER A N 1
ATOM 743 C CA . SER A 1 87 ? -2.072 -9.837 -2.528 1.00 95.69 87 SER A CA 1
ATOM 744 C C . SER A 1 87 ? -0.599 -9.654 -2.163 1.00 95.69 87 SER A C 1
ATOM 746 O O . SER A 1 87 ? -0.116 -10.267 -1.224 1.00 95.69 87 SER A O 1
ATOM 748 N N . TRP A 1 88 ? 0.110 -8.740 -2.830 1.00 95.88 88 TRP A N 1
ATOM 749 C CA . TRP A 1 88 ? 1.500 -8.435 -2.493 1.00 95.88 88 TRP A CA 1
ATOM 750 C C . TRP A 1 88 ? 1.650 -7.865 -1.084 1.00 95.88 88 TRP A C 1
ATOM 752 O O . TRP A 1 88 ? 2.642 -8.117 -0.410 1.00 95.88 88 TRP A O 1
ATOM 762 N N . PHE A 1 89 ? 0.676 -7.067 -0.637 1.00 96.06 89 PHE A N 1
ATOM 763 C CA . PHE A 1 89 ? 0.684 -6.540 0.724 1.00 96.06 89 PHE A CA 1
ATOM 764 C C . PHE A 1 89 ? 0.487 -7.654 1.749 1.00 96.06 89 PHE A C 1
ATOM 766 O O . PHE A 1 89 ? 1.094 -7.602 2.816 1.00 96.06 89 PHE A O 1
ATOM 773 N N . ASP A 1 90 ? -0.308 -8.659 1.396 1.00 94.75 90 ASP A N 1
ATOM 774 C CA . ASP A 1 90 ? -0.531 -9.836 2.225 1.00 94.75 90 ASP A CA 1
ATOM 775 C C . ASP A 1 90 ? 0.739 -10.717 2.255 1.00 94.75 90 ASP A C 1
ATOM 777 O O . ASP A 1 90 ? 1.180 -11.108 3.332 1.00 94.75 90 ASP A O 1
ATOM 781 N N . GLU A 1 91 ? 1.416 -10.907 1.111 1.00 94.38 91 GLU A N 1
ATOM 782 C CA . GLU A 1 91 ? 2.708 -11.615 0.987 1.00 94.38 91 GLU A CA 1
ATOM 783 C C . GLU A 1 91 ? 3.814 -10.995 1.862 1.00 94.38 91 GLU A C 1
ATOM 785 O O . GLU A 1 91 ? 4.599 -11.709 2.481 1.00 94.38 91 GLU A O 1
ATOM 790 N N . ILE A 1 92 ? 3.886 -9.660 1.952 1.00 94.19 92 ILE A N 1
ATOM 791 C CA . ILE A 1 92 ? 4.856 -8.976 2.831 1.00 94.19 92 ILE A CA 1
ATOM 792 C C . ILE A 1 92 ? 4.397 -8.901 4.299 1.00 94.19 92 ILE A C 1
ATOM 794 O O . ILE A 1 92 ? 5.070 -8.264 5.118 1.00 94.19 92 ILE A O 1
ATOM 798 N N . GLY A 1 93 ? 3.244 -9.494 4.623 1.00 95.25 93 GLY A N 1
ATOM 799 C CA . GLY A 1 93 ? 2.682 -9.575 5.966 1.00 95.25 93 GLY A CA 1
ATOM 800 C C . GLY A 1 93 ? 2.090 -8.268 6.493 1.00 95.25 93 GLY A C 1
ATOM 801 O O . GLY A 1 93 ? 2.093 -8.058 7.705 1.00 95.25 93 GLY A O 1
ATOM 802 N N . LEU A 1 94 ? 1.629 -7.348 5.637 1.00 96.81 94 LEU A N 1
ATOM 803 C CA . LEU A 1 94 ? 0.934 -6.139 6.093 1.00 96.81 94 LEU A CA 1
ATOM 804 C C . LEU A 1 94 ? -0.410 -6.522 6.725 1.00 96.81 94 LEU A C 1
ATOM 806 O O . LEU A 1 94 ? -1.248 -7.146 6.080 1.00 96.81 94 LEU A O 1
ATOM 810 N N . ILE A 1 95 ? -0.655 -6.086 7.961 1.00 95.06 95 ILE A N 1
ATOM 811 C CA . ILE A 1 95 ? -1.948 -6.347 8.601 1.00 95.06 95 ILE A CA 1
ATOM 812 C C . ILE A 1 95 ? -3.078 -5.567 7.922 1.00 95.06 95 ILE A C 1
ATOM 814 O O . ILE A 1 95 ? -2.896 -4.433 7.471 1.00 95.06 95 ILE A O 1
ATOM 818 N N . ASN A 1 96 ? -4.273 -6.151 7.894 1.00 94.31 96 ASN A N 1
ATOM 819 C CA . ASN A 1 96 ? -5.452 -5.516 7.324 1.00 94.31 96 ASN A CA 1
ATOM 820 C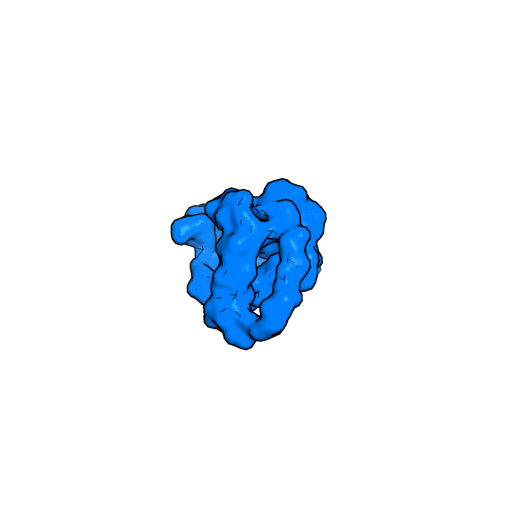 C . ASN A 1 96 ? -6.387 -5.021 8.432 1.00 94.31 96 ASN A C 1
ATOM 822 O O . ASN A 1 96 ? -7.019 -5.816 9.112 1.00 94.31 96 ASN A O 1
ATOM 826 N N . LEU A 1 97 ? -6.523 -3.703 8.594 1.00 92.56 97 LEU A N 1
ATOM 827 C CA . LEU A 1 97 ? -7.423 -3.134 9.605 1.00 92.56 97 LEU A CA 1
ATOM 828 C C . LEU A 1 97 ? -8.889 -3.532 9.379 1.00 92.56 97 LEU A C 1
ATOM 830 O O . LEU A 1 97 ? -9.638 -3.677 10.335 1.00 92.56 97 LEU A O 1
ATOM 834 N N . GLY A 1 98 ? -9.306 -3.755 8.130 1.00 87.88 98 GLY A N 1
ATOM 835 C CA . GLY A 1 98 ? -10.694 -4.102 7.810 1.00 87.88 98 GLY A CA 1
ATOM 836 C C . GLY A 1 98 ? -11.160 -5.458 8.356 1.00 87.88 98 GLY A C 1
ATOM 837 O O . GLY A 1 98 ? -12.360 -5.724 8.335 1.00 87.88 98 GLY A O 1
ATOM 838 N N . THR A 1 99 ? -10.242 -6.308 8.830 1.00 89.44 99 THR A N 1
ATOM 839 C CA . THR A 1 99 ? -10.569 -7.611 9.436 1.00 89.44 99 THR A CA 1
ATOM 840 C C . THR A 1 99 ? -10.807 -7.527 10.942 1.00 89.44 99 THR A C 1
ATOM 842 O O . THR A 1 99 ? -11.249 -8.504 11.540 1.00 89.44 99 THR A O 1
ATOM 845 N N . TYR A 1 100 ? -10.505 -6.392 11.577 1.00 88.38 100 TYR A N 1
ATOM 846 C CA . TYR A 1 100 ? -10.714 -6.216 13.010 1.00 88.38 100 TYR A CA 1
ATOM 847 C C . TYR A 1 100 ? -12.209 -6.100 13.313 1.00 88.38 100 TYR A C 1
ATOM 849 O O . TYR A 1 100 ? -12.943 -5.393 12.621 1.00 88.38 100 TYR A O 1
ATOM 857 N N . LYS A 1 101 ? -12.657 -6.777 14.375 1.00 85.44 101 LYS A N 1
ATOM 858 C CA . LYS A 1 101 ? -13.995 -6.561 14.934 1.00 85.44 101 LYS A CA 1
ATOM 859 C C . LYS A 1 101 ? -14.021 -5.181 15.593 1.00 85.44 101 LYS A C 1
ATOM 861 O O . LYS A 1 101 ? -13.150 -4.877 16.406 1.00 85.44 101 LYS A O 1
ATOM 866 N N . THR A 1 102 ? -14.991 -4.359 15.207 1.00 87.25 102 THR A N 1
ATOM 867 C CA . THR A 1 102 ? -15.197 -2.995 15.713 1.00 87.25 102 THR A CA 1
ATOM 868 C C . THR A 1 102 ? -16.608 -2.860 16.279 1.00 87.25 102 THR A C 1
ATOM 870 O O . THR A 1 102 ? -17.481 -3.636 15.898 1.00 87.25 102 THR A O 1
ATOM 873 N N . GLY A 1 103 ? -16.857 -1.872 17.136 1.00 82.50 103 GLY A N 1
ATOM 874 C CA . GLY A 1 103 ? -18.139 -1.709 17.829 1.00 82.50 103 GLY A CA 1
ATOM 875 C C . GLY A 1 103 ? -18.341 -2.700 18.978 1.00 82.50 103 GLY A C 1
ATOM 876 O O . GLY A 1 103 ? -19.462 -2.892 19.433 1.00 82.50 103 GLY A O 1
ATOM 877 N N . THR A 1 104 ? -17.273 -3.357 19.436 1.00 73.56 104 THR A N 1
ATOM 878 C CA . THR A 1 104 ? -17.309 -4.256 20.594 1.00 73.56 104 THR A CA 1
ATOM 879 C C . THR A 1 104 ? -16.920 -3.476 21.840 1.00 73.56 104 THR A C 1
ATOM 881 O O . THR A 1 104 ? -15.761 -3.071 21.952 1.00 73.56 104 THR A O 1
ATOM 884 N N . LEU A 1 105 ? -17.853 -3.277 22.770 1.00 69.81 105 LEU A N 1
ATOM 885 C CA . LEU A 1 105 ? -17.561 -2.699 24.080 1.00 69.81 105 LEU A CA 1
ATOM 886 C C . LEU A 1 105 ? -16.740 -3.711 24.895 1.00 69.81 105 LEU A C 1
ATOM 888 O O . LEU A 1 105 ? -17.178 -4.838 25.093 1.00 69.81 105 LEU A O 1
ATOM 892 N N . SER A 1 106 ? -15.557 -3.336 25.382 1.00 64.25 106 SER A N 1
ATOM 893 C CA . SER A 1 106 ? -14.715 -4.232 26.196 1.00 64.25 106 SER A CA 1
ATOM 894 C C . SER A 1 106 ? -15.237 -4.462 27.621 1.00 64.25 106 SER A C 1
ATOM 896 O O . SER A 1 106 ? -14.636 -5.238 28.352 1.00 64.25 106 SER A O 1
ATOM 898 N N . PHE A 1 107 ? -16.314 -3.778 28.021 1.00 60.62 107 PHE A N 1
ATOM 899 C CA . PHE A 1 107 ? -16.797 -3.708 29.406 1.00 60.62 107 PHE A CA 1
ATOM 900 C C . PHE A 1 107 ? -18.190 -4.313 29.640 1.00 60.62 107 PHE A C 1
ATOM 902 O O . PHE A 1 107 ? -18.766 -4.086 30.699 1.00 60.62 107 PHE A O 1
ATOM 909 N N . TYR A 1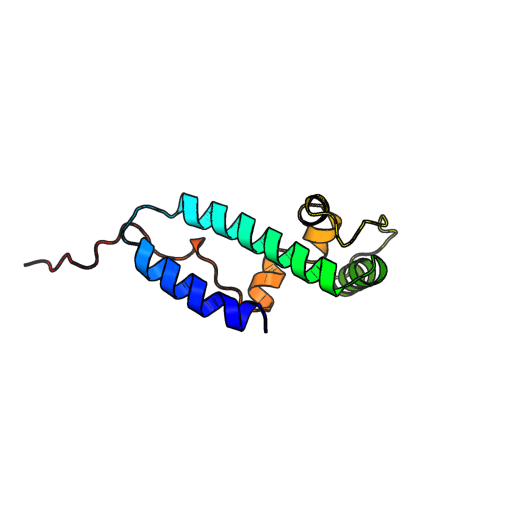 108 ? -18.739 -5.101 28.711 1.00 50.84 108 TYR A N 1
ATOM 910 C CA . TYR A 1 108 ? -19.924 -5.909 29.028 1.00 50.84 108 TYR A CA 1
ATOM 911 C C . TYR A 1 108 ? -19.483 -7.185 29.758 1.00 50.84 108 TYR A C 1
ATOM 913 O O . TYR A 1 108 ? -19.218 -8.211 29.139 1.00 50.84 108 TYR A O 1
ATOM 921 N N . TYR A 1 109 ? -19.351 -7.092 31.080 1.00 53.94 109 TYR A N 1
ATOM 922 C CA . TYR A 1 109 ? -19.538 -8.256 31.940 1.00 53.94 109 TYR A CA 1
ATOM 923 C C . TYR A 1 109 ? -21.051 -8.457 32.049 1.00 53.94 109 TYR A C 1
ATOM 925 O O . TYR A 1 109 ? -21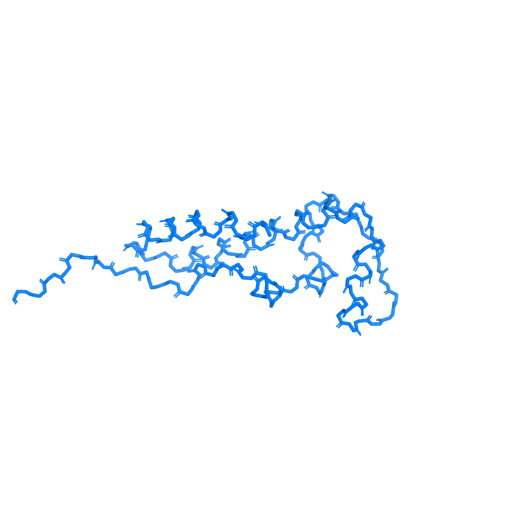.735 -7.597 32.606 1.00 53.94 109 TYR A O 1
ATOM 933 N N . GLU A 1 110 ? -21.582 -9.537 31.471 1.00 54.28 110 GLU A N 1
ATOM 934 C CA . GLU A 1 110 ? -22.904 -10.028 31.872 1.00 54.28 110 GLU A CA 1
ATOM 935 C C . GLU A 1 110 ? -22.834 -10.292 33.384 1.00 54.28 110 GLU A C 1
ATOM 937 O O . GLU A 1 110 ? -21.954 -11.024 33.843 1.00 54.28 110 GLU A O 1
ATOM 942 N N . ARG A 1 111 ? -23.668 -9.586 34.154 1.00 49.72 111 ARG A N 1
ATOM 943 C CA . ARG A 1 111 ? -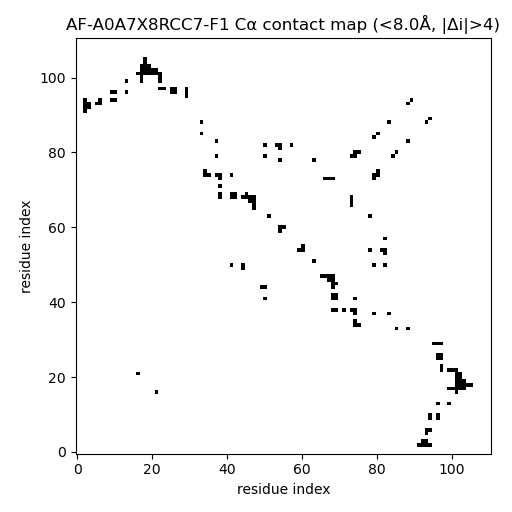23.926 -9.917 35.559 1.00 49.72 111 ARG A CA 1
ATOM 944 C C . ARG A 1 111 ? -24.931 -11.050 35.628 1.00 49.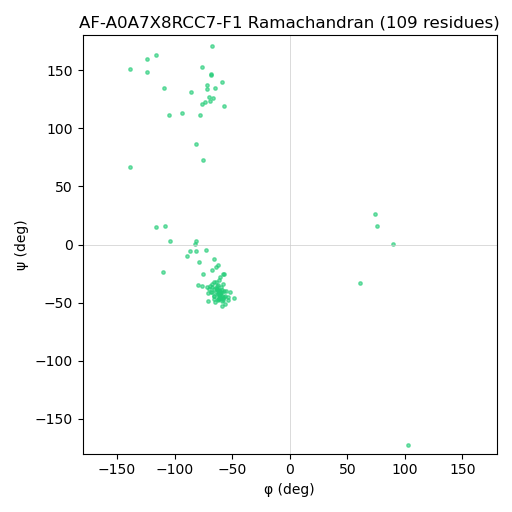72 111 ARG A C 1
ATOM 946 O O . ARG A 1 111 ? -25.866 -11.018 34.798 1.00 49.72 111 ARG A O 1
#